Protein AF-A0AAV9CET4-F1 (afdb_monomer_lite)

Secondary structure (DSSP, 8-state):
-----------------THHHHS--STTSS---SSS-TTTHHHHHHHHHH-S-----EETTEE---TTS-----

Foldseek 3Di:
DDDDDDDDDDDDPDDQDDLCVVFPADPPTPDDDPPPDRGCRSVVVVCVVVDPDDDFDDDPNDTDDDPPPDDDPD

pLDDT: mean 79.5, std 11.29, range [36.28, 95.06]

InterPro domains:
  IPR001602 UPF0047 protein YjbQ-like [PF01894] (23-69)
  IPR001602 UPF0047 protein YjbQ-like [PTHR30615] (28-69)
  IPR035917 YjbQ-like superfamily [G3DSA:2.60.120.460] (17-70)
  IPR035917 YjbQ-like superfamily [SSF111038] (22-69)

Organism: Acorus calamus (NCBI:txid4465)

Structure (mmCIF, N/CA/C/O backbone):
data_AF-A0AAV9CET4-F1
#
_entry.id   AF-A0AAV9CET4-F1
#
loop_
_atom_site.group_PDB
_atom_site.id
_atom_site.type_symbol
_atom_site.label_atom_id
_atom_site.label_alt_id
_atom_site.label_comp_id
_atom_site.label_asym_id
_atom_site.label_entity_id
_atom_site.label_seq_id
_atom_site.pdbx_PDB_ins_code
_atom_site.Cartn_x
_atom_site.Cartn_y
_atom_site.Cartn_z
_atom_site.occupancy
_atom_site.B_iso_or_equiv
_atom_site.auth_seq_id
_atom_site.auth_comp_id
_atom_site.auth_asym_id
_atom_site.auth_atom_id
_atom_site.pdbx_PDB_model_num
ATOM 1 N N . MET A 1 1 ? -15.615 -40.133 16.642 1.00 53.94 1 MET A N 1
ATOM 2 C CA . MET A 1 1 ? -14.389 -40.328 15.837 1.00 53.94 1 MET A CA 1
ATOM 3 C C . MET A 1 1 ? -13.671 -38.991 15.755 1.00 53.94 1 MET A C 1
ATOM 5 O O . MET A 1 1 ? -14.321 -38.016 15.409 1.00 53.94 1 MET 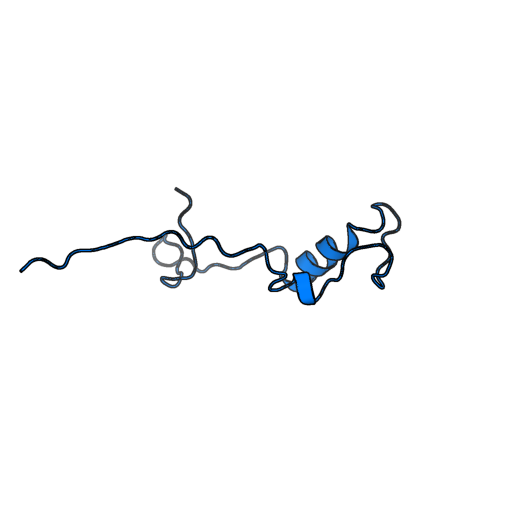A O 1
ATOM 9 N N . ALA A 1 2 ? -12.402 -38.914 16.160 1.00 52.50 2 ALA A N 1
ATOM 10 C CA . ALA A 1 2 ? -11.656 -37.654 16.185 1.00 52.50 2 ALA A CA 1
ATOM 11 C C . ALA A 1 2 ? -11.245 -37.233 14.765 1.00 52.50 2 ALA A C 1
ATOM 13 O O . ALA A 1 2 ? -10.749 -38.054 13.992 1.00 52.50 2 ALA A O 1
ATOM 14 N N . THR A 1 3 ? -11.458 -35.963 14.423 1.00 65.06 3 THR A N 1
ATOM 15 C CA . THR A 1 3 ? -11.078 -35.381 13.133 1.00 65.06 3 THR A CA 1
ATOM 16 C C . THR A 1 3 ? -9.563 -35.455 12.964 1.00 65.06 3 THR A C 1
ATOM 18 O O . THR A 1 3 ? -8.809 -34.881 13.751 1.00 65.06 3 THR A O 1
ATOM 21 N N . LYS A 1 4 ? -9.102 -36.180 11.942 1.00 68.31 4 LYS A N 1
ATOM 22 C CA . LYS A 1 4 ? -7.680 -36.296 11.617 1.00 68.31 4 LYS A CA 1
ATOM 23 C C . LYS A 1 4 ? -7.249 -35.040 10.861 1.00 68.31 4 LYS A C 1
ATOM 25 O O . LYS A 1 4 ? -7.545 -34.898 9.678 1.00 68.31 4 LYS A O 1
ATOM 30 N N . TRP A 1 5 ? -6.579 -34.123 11.550 1.00 80.94 5 TRP A N 1
ATOM 31 C CA . TRP A 1 5 ? -5.947 -32.969 10.914 1.00 80.94 5 TRP A CA 1
ATOM 32 C C . TRP A 1 5 ? -4.741 -33.409 10.078 1.00 80.94 5 TRP A C 1
ATOM 34 O O . TRP A 1 5 ? -3.991 -34.303 10.471 1.00 80.94 5 TRP A O 1
ATOM 44 N N . ALA A 1 6 ? -4.562 -32.779 8.917 1.00 77.94 6 ALA A N 1
ATOM 45 C CA . ALA A 1 6 ? -3.404 -32.964 8.053 1.00 77.94 6 ALA A CA 1
ATOM 46 C C . ALA A 1 6 ? -2.892 -31.597 7.585 1.00 77.94 6 ALA A C 1
ATOM 48 O O . ALA A 1 6 ? -3.675 -30.749 7.163 1.00 77.94 6 ALA A O 1
ATOM 49 N N . GLN A 1 7 ? -1.575 -31.404 7.634 1.00 74.69 7 GLN A N 1
ATOM 50 C CA . GLN A 1 7 ? -0.892 -30.223 7.115 1.00 74.69 7 GLN A CA 1
ATOM 51 C C . GLN A 1 7 ? 0.000 -30.651 5.950 1.00 74.69 7 GLN A C 1
ATOM 53 O O . GLN A 1 7 ? 0.783 -31.593 6.071 1.00 74.69 7 GLN A O 1
ATOM 58 N N . LYS A 1 8 ? -0.127 -29.971 4.807 1.00 80.88 8 LYS A N 1
ATOM 59 C CA . LYS A 1 8 ? 0.684 -30.215 3.611 1.00 80.88 8 LYS A CA 1
ATOM 60 C C . LYS A 1 8 ? 1.289 -28.899 3.150 1.00 80.88 8 LYS A C 1
ATOM 62 O O . LYS A 1 8 ? 0.564 -27.963 2.829 1.00 80.88 8 LYS A O 1
ATOM 67 N N . THR A 1 9 ? 2.612 -28.838 3.092 1.00 80.81 9 THR A N 1
ATOM 68 C CA . THR A 1 9 ? 3.317 -27.685 2.530 1.00 80.81 9 THR A CA 1
ATOM 69 C C . THR A 1 9 ? 3.242 -27.756 1.010 1.00 80.81 9 THR A C 1
ATOM 71 O O . THR A 1 9 ? 3.727 -28.708 0.400 1.00 80.81 9 THR A O 1
ATOM 74 N N . VAL A 1 10 ? 2.617 -26.757 0.391 1.00 81.25 10 VAL A N 1
ATOM 75 C CA . VAL A 1 10 ? 2.599 -26.597 -1.066 1.00 81.25 10 VAL A CA 1
ATOM 76 C C . VAL A 1 10 ? 3.701 -25.614 -1.438 1.00 81.25 10 VAL A C 1
ATOM 78 O O . VAL A 1 10 ? 3.631 -24.437 -1.090 1.00 81.25 10 VAL A O 1
ATOM 81 N N . VAL A 1 11 ? 4.726 -26.092 -2.142 1.00 80.19 11 VAL A N 1
ATOM 82 C CA . VAL A 1 11 ? 5.759 -25.222 -2.713 1.00 80.19 11 VAL A CA 1
ATOM 83 C C . VAL A 1 11 ? 5.227 -24.673 -4.029 1.00 80.19 11 VAL A C 1
ATOM 85 O O . VAL A 1 11 ? 5.120 -25.392 -5.020 1.00 80.19 11 VAL A O 1
ATOM 88 N N . ILE A 1 12 ? 4.858 -23.397 -4.028 1.00 80.94 12 ILE A N 1
ATOM 89 C CA . ILE A 1 12 ? 4.462 -22.687 -5.243 1.00 80.94 12 ILE A CA 1
ATOM 90 C C . ILE A 1 12 ? 5.745 -22.150 -5.894 1.00 80.94 12 ILE A C 1
ATOM 92 O O . ILE A 1 12 ? 6.544 -21.522 -5.192 1.00 80.94 12 ILE A O 1
ATOM 96 N N . PRO A 1 13 ? 5.973 -22.362 -7.205 1.00 77.81 13 PRO A N 1
ATOM 97 C CA . PRO A 1 13 ? 7.118 -21.770 -7.883 1.00 77.81 13 PRO A CA 1
ATOM 98 C C . PRO A 1 13 ? 7.082 -20.239 -7.758 1.00 77.81 13 PRO A C 1
ATOM 100 O O . PRO A 1 13 ? 5.996 -19.651 -7.727 1.00 77.81 13 PRO A O 1
ATOM 103 N N . PRO A 1 14 ? 8.241 -19.567 -7.702 1.00 75.06 14 PRO A N 1
ATOM 104 C CA . PRO A 1 14 ? 8.292 -18.115 -7.624 1.00 75.06 14 PRO A CA 1
ATOM 105 C C . PRO A 1 14 ? 7.647 -17.499 -8.872 1.00 75.06 14 PRO A C 1
ATOM 107 O O . PRO A 1 14 ? 8.199 -17.539 -9.967 1.00 75.06 14 PRO A O 1
ATOM 110 N N . GLN A 1 15 ? 6.457 -16.928 -8.696 1.00 74.06 15 GLN A N 1
ATOM 111 C CA . GLN A 1 15 ? 5.729 -16.201 -9.733 1.00 74.06 15 GLN A CA 1
ATOM 112 C C . GLN A 1 15 ? 5.876 -14.695 -9.517 1.00 74.06 15 GLN A C 1
ATOM 114 O O . GLN A 1 15 ? 5.865 -14.210 -8.379 1.00 74.06 15 GLN A O 1
ATOM 119 N N . ARG A 1 16 ? 5.972 -13.931 -10.612 1.00 74.25 16 ARG A N 1
ATOM 120 C CA . ARG A 1 16 ? 5.868 -12.467 -10.543 1.00 74.25 16 ARG A CA 1
ATOM 121 C C . ARG A 1 16 ? 4.471 -12.109 -10.042 1.00 74.25 16 ARG A C 1
ATOM 123 O O . ARG A 1 16 ? 3.481 -12.408 -10.696 1.00 74.25 16 ARG A O 1
ATOM 130 N N . ARG A 1 17 ? 4.404 -11.465 -8.880 1.00 76.44 17 ARG A N 1
ATOM 131 C CA . ARG A 1 17 ? 3.151 -11.077 -8.224 1.00 76.44 17 ARG A CA 1
ATOM 132 C C . ARG A 1 17 ? 3.230 -9.675 -7.636 1.00 76.44 17 ARG A C 1
ATOM 134 O O . ARG A 1 17 ? 4.323 -9.183 -7.324 1.00 76.44 17 ARG A O 1
ATOM 141 N N . GLY A 1 18 ? 2.060 -9.056 -7.492 1.00 81.94 18 GLY A N 1
ATOM 142 C CA . GLY A 1 18 ? 1.904 -7.706 -6.959 1.00 81.94 18 GLY A CA 1
ATOM 143 C C . GLY A 1 18 ? 2.723 -6.690 -7.751 1.00 81.94 18 GLY A C 1
ATOM 144 O O . GLY A 1 18 ? 2.675 -6.632 -8.979 1.00 81.94 18 GLY A O 1
ATOM 145 N N . CYS A 1 19 ? 3.547 -5.930 -7.043 1.00 76.25 19 CYS A N 1
ATOM 146 C CA . CYS A 1 19 ? 4.279 -4.786 -7.584 1.00 76.25 19 CYS A CA 1
ATOM 147 C C . CYS A 1 19 ? 5.319 -5.174 -8.648 1.00 76.25 19 CYS A C 1
ATOM 149 O O . CYS A 1 19 ? 5.732 -4.334 -9.435 1.00 76.25 19 CYS A O 1
ATOM 151 N N . HIS A 1 20 ? 5.724 -6.446 -8.728 1.00 78.19 20 HIS A N 1
ATOM 152 C CA . HIS A 1 20 ? 6.637 -6.939 -9.769 1.00 78.19 20 HIS A CA 1
ATOM 153 C C . HIS A 1 20 ? 6.049 -6.903 -11.186 1.00 78.19 20 HIS A C 1
ATOM 155 O O . HIS A 1 20 ? 6.806 -7.034 -12.150 1.00 78.19 20 HIS A O 1
ATOM 161 N N . LEU A 1 21 ? 4.724 -6.766 -11.300 1.00 80.56 21 LEU A N 1
ATOM 162 C CA . LEU A 1 21 ? 4.020 -6.568 -12.567 1.00 80.56 21 LEU A CA 1
ATOM 163 C C . LEU A 1 21 ? 4.001 -5.092 -12.980 1.00 80.56 21 LEU A C 1
ATOM 165 O O . LEU A 1 21 ? 4.038 -4.790 -14.165 1.00 80.56 21 LEU A O 1
ATOM 169 N N . VAL A 1 22 ? 3.983 -4.185 -12.001 1.00 81.81 22 VAL A N 1
ATOM 170 C CA . VAL A 1 22 ? 3.931 -2.732 -12.225 1.00 81.81 22 VAL A CA 1
ATOM 171 C C . VAL A 1 22 ? 5.316 -2.171 -12.544 1.00 81.81 22 VAL A C 1
ATOM 173 O O . VAL A 1 22 ? 5.456 -1.272 -13.365 1.00 81.81 22 VAL A O 1
ATOM 176 N N . THR A 1 23 ? 6.357 -2.715 -11.912 1.00 82.38 23 THR A N 1
ATOM 177 C CA . THR A 1 23 ? 7.741 -2.257 -12.073 1.00 82.38 23 THR A CA 1
ATOM 178 C C . THR A 1 23 ? 8.599 -3.312 -12.776 1.00 82.38 23 THR A C 1
ATOM 180 O O . THR A 1 23 ? 9.223 -4.153 -12.112 1.00 82.38 23 THR A O 1
ATOM 183 N N . PRO A 1 24 ? 8.639 -3.309 -14.125 1.00 79.06 24 PRO A N 1
ATOM 184 C CA . PRO A 1 24 ? 9.547 -4.168 -14.875 1.00 79.06 24 PRO A CA 1
ATOM 185 C C . PRO A 1 24 ? 11.005 -3.846 -14.521 1.00 79.06 24 PRO A C 1
ATOM 187 O O . PRO A 1 24 ? 11.358 -2.699 -14.259 1.00 79.06 24 PRO A O 1
ATOM 190 N N . LYS A 1 25 ? 11.845 -4.886 -14.492 1.00 78.50 25 LYS A N 1
ATOM 191 C CA . LYS A 1 25 ? 13.276 -4.809 -14.161 1.00 78.50 25 LYS A CA 1
ATOM 192 C C . LYS A 1 25 ? 14.124 -5.061 -15.407 1.00 78.50 25 LYS A C 1
ATOM 194 O O . LYS A 1 25 ? 13.688 -5.801 -16.289 1.00 78.50 25 LYS A O 1
ATOM 199 N N . GLY A 1 26 ? 15.356 -4.556 -15.403 1.00 75.25 26 GLY A N 1
ATOM 200 C CA . GLY A 1 26 ? 16.365 -4.826 -16.428 1.00 75.25 26 GLY A CA 1
ATOM 201 C C . GLY A 1 26 ? 16.497 -3.708 -17.460 1.00 75.25 26 GLY A C 1
ATOM 202 O O . GLY A 1 26 ? 15.755 -2.733 -17.442 1.00 75.25 26 GLY A O 1
ATOM 203 N N . LYS A 1 27 ? 17.451 -3.865 -18.385 1.00 69.38 27 LYS A N 1
ATOM 204 C CA . LYS A 1 27 ? 17.869 -2.813 -19.334 1.00 69.38 27 LYS A CA 1
ATOM 205 C C . LYS A 1 27 ? 16.768 -2.321 -20.285 1.00 69.38 27 LYS A C 1
ATOM 207 O O . LYS A 1 27 ? 16.901 -1.241 -20.840 1.00 69.38 27 LYS A O 1
ATOM 212 N N . SER A 1 28 ? 15.714 -3.110 -20.493 1.00 75.25 28 SER A N 1
ATOM 213 C CA . SER A 1 28 ? 14.563 -2.747 -21.329 1.00 75.25 28 SER A CA 1
ATOM 214 C C . SER A 1 28 ? 13.456 -2.020 -20.560 1.00 75.25 28 SER A C 1
ATOM 216 O O . SER A 1 28 ? 12.443 -1.660 -21.155 1.00 75.25 28 SER A O 1
ATOM 218 N N . ALA A 1 29 ? 13.591 -1.854 -19.240 1.00 80.06 29 ALA A N 1
ATOM 219 C CA . ALA A 1 29 ? 12.613 -1.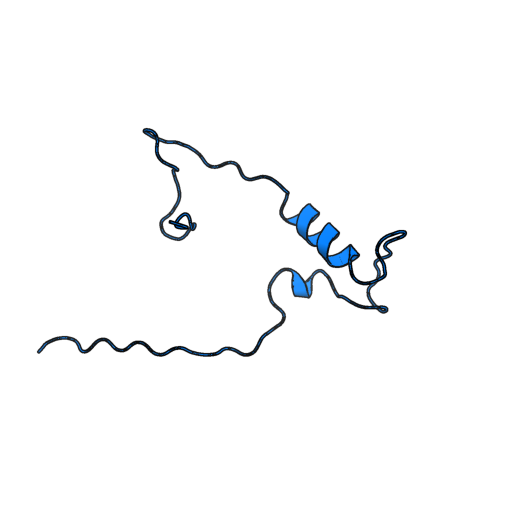129 -18.445 1.00 80.06 29 ALA A CA 1
ATOM 220 C C . ALA A 1 29 ? 12.723 0.386 -18.720 1.00 80.06 29 ALA A C 1
ATOM 222 O O . ALA A 1 29 ? 13.837 0.903 -18.810 1.00 80.06 29 ALA A O 1
ATOM 223 N N . PRO A 1 30 ? 11.600 1.120 -18.828 1.00 82.62 30 PRO A N 1
ATOM 224 C CA . PRO A 1 30 ? 11.588 2.533 -19.214 1.00 82.62 30 PRO A CA 1
ATOM 225 C C . PRO A 1 30 ? 11.934 3.476 -18.044 1.00 82.62 30 PRO A C 1
ATOM 227 O O . PRO A 1 30 ? 11.350 4.547 -17.910 1.00 82.62 30 PRO A O 1
ATOM 230 N N . TRP A 1 31 ? 12.865 3.083 -17.172 1.00 78.69 31 TRP A N 1
ATOM 231 C CA . TRP A 1 31 ? 13.246 3.831 -15.971 1.00 78.69 31 TRP A CA 1
ATOM 232 C C . TRP A 1 31 ? 14.763 4.023 -15.942 1.00 78.69 31 TRP A C 1
ATOM 234 O O . TRP A 1 31 ? 15.509 3.089 -16.235 1.00 78.69 31 TRP A O 1
ATOM 244 N N . LYS A 1 32 ? 15.234 5.220 -15.576 1.00 78.75 32 LYS A N 1
ATOM 245 C CA . LYS A 1 32 ? 16.664 5.557 -15.557 1.00 78.75 32 LYS A CA 1
ATOM 246 C C . LYS A 1 32 ? 17.085 6.000 -14.160 1.00 78.75 32 LYS A C 1
ATOM 248 O O . LYS A 1 32 ? 16.665 7.065 -13.721 1.00 78.75 32 LYS A O 1
ATOM 253 N N . HIS A 1 33 ? 17.947 5.221 -13.504 1.00 79.81 33 HIS A N 1
ATOM 254 C CA . HIS A 1 33 ? 18.672 5.687 -12.322 1.00 79.81 33 HIS A CA 1
ATOM 255 C C . HIS A 1 33 ? 19.993 6.311 -12.761 1.00 79.81 33 HIS A C 1
ATOM 257 O O . HIS A 1 33 ? 20.742 5.707 -13.530 1.00 79.81 33 HIS A O 1
ATOM 263 N N . THR A 1 34 ? 20.290 7.520 -12.295 1.00 77.25 34 THR A N 1
ATOM 264 C CA . THR A 1 34 ? 21.529 8.222 -12.658 1.00 77.25 34 THR A CA 1
ATOM 265 C C . THR A 1 34 ? 22.739 7.725 -11.871 1.00 77.25 34 THR A C 1
ATOM 267 O O . THR A 1 34 ? 23.843 7.774 -12.402 1.00 77.25 34 THR A O 1
ATOM 270 N N . LEU A 1 35 ? 22.536 7.232 -10.642 1.00 77.19 35 LEU A N 1
ATOM 271 C CA . LEU A 1 35 ? 23.624 6.933 -9.698 1.00 77.19 35 LEU A CA 1
ATOM 272 C C . LEU A 1 35 ? 23.643 5.496 -9.141 1.00 77.19 35 LEU A C 1
ATOM 274 O O . LEU A 1 35 ? 24.603 5.139 -8.474 1.00 77.19 35 LEU A O 1
ATOM 278 N N . GLU A 1 36 ? 22.629 4.665 -9.413 1.00 74.88 36 GLU A N 1
ATOM 279 C CA . GLU A 1 36 ? 22.449 3.353 -8.734 1.00 74.88 36 GLU A CA 1
ATOM 280 C C . GLU A 1 36 ? 22.276 2.188 -9.727 1.00 74.88 36 GLU A C 1
ATOM 282 O O . GLU A 1 36 ? 21.952 1.071 -9.365 1.00 74.88 36 GLU A O 1
ATOM 287 N N . GLY A 1 37 ? 22.531 2.421 -11.019 1.00 73.56 37 GLY A N 1
ATOM 288 C CA . GLY A 1 37 ? 22.438 1.371 -12.033 1.00 73.56 37 GLY A CA 1
ATOM 289 C C . GLY A 1 37 ? 21.012 1.088 -12.543 1.00 73.56 37 GLY A C 1
ATOM 290 O O . GLY A 1 37 ? 20.032 1.713 -12.134 1.00 73.56 37 GLY A O 1
ATOM 291 N N . PRO A 1 38 ? 20.880 0.205 -13.548 1.00 69.19 38 PRO A N 1
ATOM 292 C CA . PRO A 1 38 ? 19.634 0.007 -14.296 1.00 69.19 38 PRO A CA 1
ATOM 293 C C . PRO A 1 38 ? 18.568 -0.842 -13.575 1.00 69.19 38 PRO A C 1
ATOM 295 O O . PRO A 1 38 ? 17.479 -1.033 -14.120 1.00 69.19 38 PRO A O 1
ATOM 298 N N . ASP A 1 39 ? 18.853 -1.393 -12.397 1.00 76.00 39 ASP A N 1
ATOM 299 C CA . ASP A 1 39 ? 17.992 -2.332 -11.668 1.00 76.00 39 ASP A CA 1
ATOM 300 C C . ASP A 1 39 ? 17.388 -1.793 -10.362 1.00 76.00 39 ASP A C 1
ATOM 302 O O . ASP A 1 39 ? 16.436 -2.410 -9.865 1.00 76.00 39 ASP A O 1
ATOM 306 N N . ASP A 1 40 ? 17.831 -0.625 -9.883 1.00 80.00 40 ASP A N 1
ATOM 307 C CA . ASP A 1 40 ? 17.379 -0.039 -8.611 1.00 80.00 40 ASP A CA 1
ATOM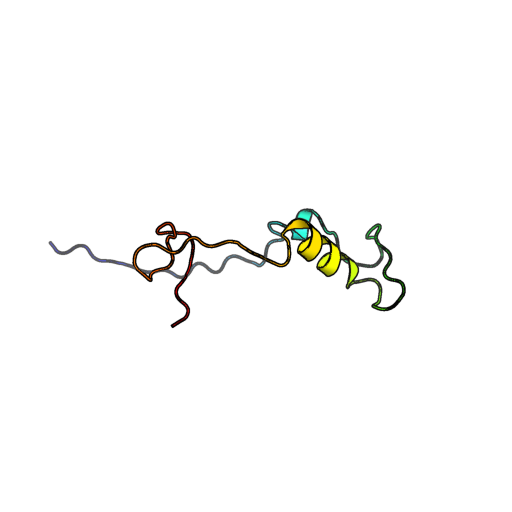 308 C C . ASP A 1 40 ? 16.129 0.851 -8.721 1.00 80.00 40 ASP A C 1
ATOM 310 O O . ASP A 1 40 ? 15.317 0.902 -7.793 1.00 80.00 40 ASP A O 1
ATOM 314 N N . MET A 1 41 ? 15.851 1.462 -9.883 1.00 84.44 41 MET A N 1
ATOM 315 C CA . MET A 1 41 ? 14.623 2.264 -10.079 1.00 84.44 41 MET A CA 1
ATOM 316 C C . MET A 1 41 ? 13.310 1.551 -9.705 1.00 84.44 41 MET A C 1
ATOM 318 O O . MET A 1 41 ? 12.437 2.167 -9.085 1.00 84.44 41 MET A O 1
ATOM 322 N N . PRO A 1 42 ? 13.136 0.256 -10.025 1.00 85.88 42 PRO A N 1
ATOM 323 C CA . PRO A 1 42 ? 11.994 -0.528 -9.580 1.00 85.88 42 PRO A CA 1
ATOM 324 C C . PRO A 1 42 ? 11.756 -0.537 -8.065 1.00 85.88 42 PRO A C 1
ATOM 326 O O . PRO A 1 42 ? 10.609 -0.703 -7.654 1.00 85.88 42 PRO A O 1
ATOM 329 N N . ALA A 1 43 ? 12.793 -0.414 -7.234 1.00 84.69 43 ALA A N 1
ATOM 330 C CA . ALA A 1 43 ? 12.642 -0.369 -5.780 1.00 84.69 43 ALA A CA 1
ATOM 331 C C . ALA A 1 43 ? 12.094 0.990 -5.323 1.00 84.69 43 ALA A C 1
ATOM 333 O O . ALA A 1 43 ? 11.096 1.027 -4.604 1.00 84.69 43 ALA A O 1
ATOM 334 N N . HIS A 1 44 ? 12.661 2.087 -5.830 1.00 85.56 44 HIS A N 1
ATOM 335 C CA . HIS A 1 44 ? 12.199 3.453 -5.548 1.00 85.56 44 HIS A CA 1
ATOM 336 C C . HIS A 1 44 ? 10.728 3.662 -5.907 1.00 85.56 44 HIS A C 1
ATOM 338 O O . HIS A 1 44 ? 9.955 4.167 -5.098 1.00 85.56 44 HIS A O 1
ATOM 344 N N . ILE A 1 45 ? 10.306 3.202 -7.090 1.00 86.12 45 ILE A N 1
ATOM 345 C CA . ILE A 1 45 ? 8.907 3.314 -7.529 1.00 86.12 45 ILE A CA 1
ATOM 346 C C . ILE A 1 45 ? 7.976 2.528 -6.595 1.00 86.12 45 ILE A C 1
ATOM 348 O O . ILE A 1 45 ? 6.919 3.032 -6.224 1.00 86.12 45 ILE A O 1
ATOM 352 N N . LYS A 1 46 ? 8.363 1.315 -6.173 1.00 87.12 46 LYS A N 1
ATOM 353 C CA . LYS A 1 46 ? 7.563 0.534 -5.216 1.00 87.12 46 LYS A CA 1
ATOM 354 C C . LYS A 1 46 ? 7.420 1.283 -3.894 1.00 87.12 46 LYS A C 1
ATOM 356 O O . LYS A 1 46 ? 6.298 1.449 -3.430 1.00 87.12 46 LYS A O 1
ATOM 361 N N . SER A 1 47 ? 8.515 1.778 -3.325 1.00 85.75 47 SER A N 1
ATOM 362 C CA . SER A 1 47 ? 8.485 2.513 -2.056 1.00 85.75 47 SER A CA 1
ATOM 363 C C . SER A 1 47 ? 7.615 3.770 -2.132 1.00 85.75 47 SER A C 1
ATOM 365 O O . SER A 1 47 ? 6.810 4.008 -1.236 1.00 85.75 47 SER A O 1
ATOM 367 N N . SER A 1 48 ? 7.690 4.527 -3.229 1.00 87.50 48 SER A N 1
ATOM 368 C CA . SER A 1 48 ? 6.847 5.712 -3.436 1.00 87.50 48 SER A CA 1
ATOM 369 C C . SER A 1 48 ? 5.362 5.380 -3.602 1.00 87.50 48 SER A C 1
ATOM 371 O O . SER A 1 48 ? 4.516 6.175 -3.204 1.00 87.50 48 SER A O 1
ATOM 373 N N . MET A 1 49 ? 5.024 4.217 -4.169 1.00 87.19 49 MET A N 1
ATOM 374 C CA . MET A 1 49 ? 3.629 3.789 -4.329 1.00 87.19 49 MET A CA 1
ATOM 375 C C . MET A 1 49 ? 2.982 3.330 -3.017 1.00 87.19 49 MET A C 1
ATOM 377 O O . MET A 1 49 ? 1.801 3.593 -2.809 1.00 87.19 49 MET A O 1
ATOM 381 N N . PHE A 1 50 ? 3.717 2.614 -2.160 1.00 86.06 50 PHE A N 1
ATOM 382 C CA . PHE A 1 50 ? 3.174 2.083 -0.898 1.00 86.06 50 PHE A CA 1
ATOM 383 C C . PHE A 1 50 ? 3.362 3.028 0.288 1.00 86.06 50 PHE A C 1
ATOM 385 O O . PHE A 1 50 ? 2.682 2.873 1.299 1.00 86.06 50 PHE A O 1
ATOM 392 N N . GLY A 1 51 ? 4.243 4.017 0.152 1.00 84.00 51 GLY A N 1
ATOM 393 C CA . GLY A 1 51 ? 4.613 4.914 1.233 1.00 84.00 51 GLY A CA 1
ATOM 394 C C . GLY A 1 51 ? 5.648 4.298 2.174 1.00 84.00 51 GLY A C 1
ATOM 395 O O . GLY A 1 51 ? 5.898 3.093 2.187 1.00 84.00 51 GLY A O 1
ATOM 396 N N . CYS A 1 52 ? 6.277 5.162 2.967 1.00 87.62 52 CYS A N 1
ATOM 397 C CA . CYS A 1 52 ? 7.290 4.801 3.962 1.00 87.62 52 CYS A CA 1
ATOM 398 C C . CYS A 1 52 ? 6.756 4.822 5.404 1.00 87.62 52 CYS A C 1
ATOM 400 O O . CYS A 1 52 ? 7.523 4.645 6.348 1.00 87.62 52 CYS A O 1
ATOM 402 N N . SER A 1 53 ? 5.454 5.052 5.586 1.00 88.88 53 SER A N 1
ATOM 403 C CA . SER A 1 53 ? 4.814 5.148 6.893 1.00 88.88 53 SER A CA 1
ATOM 404 C C . SER A 1 53 ? 3.408 4.552 6.869 1.00 88.88 53 SER A C 1
ATOM 406 O O . SER A 1 53 ? 2.734 4.525 5.841 1.00 88.88 53 SER A O 1
ATOM 408 N N . LEU A 1 54 ? 2.972 4.065 8.029 1.00 89.25 54 LEU A N 1
ATOM 409 C CA . LEU A 1 54 ? 1.633 3.537 8.256 1.00 89.25 54 LEU A CA 1
ATOM 410 C C . LEU A 1 54 ? 1.116 4.083 9.586 1.00 89.25 54 LEU A C 1
ATOM 412 O O . LEU A 1 54 ? 1.853 4.136 10.568 1.00 89.25 54 LEU A O 1
ATOM 416 N N . MET A 1 55 ? -0.154 4.478 9.620 1.00 91.81 55 MET A N 1
ATOM 417 C CA . MET A 1 55 ? -0.828 4.912 10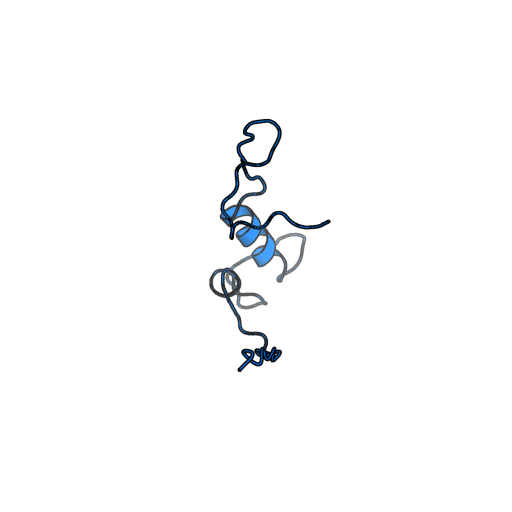.839 1.00 91.81 55 MET A CA 1
ATOM 418 C C . MET A 1 55 ? -1.627 3.740 11.409 1.00 91.81 55 MET A C 1
ATOM 420 O O . MET A 1 55 ? -2.541 3.245 10.751 1.00 91.81 55 MET A O 1
ATOM 424 N N . ILE A 1 56 ? -1.281 3.297 12.619 1.00 91.75 56 ILE A N 1
ATOM 425 C CA . ILE A 1 56 ? -1.973 2.205 13.315 1.00 91.75 56 ILE A CA 1
ATOM 426 C C . ILE A 1 56 ? -2.650 2.784 14.565 1.00 91.75 56 ILE A C 1
ATOM 428 O O . ILE A 1 56 ? -1.955 3.355 15.409 1.00 91.75 56 ILE A O 1
ATOM 432 N N . PRO A 1 57 ? -3.982 2.675 14.703 1.00 93.31 57 PRO A N 1
ATOM 433 C CA . PRO A 1 57 ? -4.680 3.179 15.879 1.00 93.31 57 PRO A CA 1
ATOM 434 C C . PRO A 1 57 ? -4.346 2.354 17.128 1.00 93.31 57 PRO A C 1
ATOM 436 O O . PRO A 1 57 ? -4.146 1.141 17.057 1.00 93.31 57 PRO A O 1
ATOM 439 N N . ILE A 1 58 ? -4.322 3.017 18.286 1.00 94.12 58 ILE A N 1
ATOM 440 C CA . ILE A 1 58 ? -4.142 2.388 19.600 1.00 94.12 58 ILE A CA 1
ATOM 441 C C . ILE A 1 58 ? -5.440 2.545 20.387 1.00 94.12 58 ILE A C 1
ATOM 443 O O . ILE A 1 58 ? -5.989 3.643 20.484 1.00 94.12 58 ILE A O 1
ATOM 447 N N . THR A 1 59 ? -5.927 1.452 20.961 1.00 95.06 59 THR A N 1
ATOM 448 C CA . THR A 1 59 ? -7.103 1.437 21.840 1.00 95.06 59 THR A CA 1
ATOM 449 C C . THR A 1 59 ? -6.743 0.631 23.083 1.00 95.06 59 THR A C 1
ATOM 451 O O . THR A 1 59 ? -6.185 -0.457 22.965 1.00 95.06 59 THR A O 1
ATOM 454 N N . ASP A 1 60 ? -6.966 1.196 24.272 1.00 94.50 60 ASP A N 1
ATOM 455 C CA . ASP A 1 60 ? -6.644 0.573 25.569 1.00 94.50 60 ASP A CA 1
ATOM 456 C C . ASP A 1 60 ? -5.202 0.034 25.680 1.00 94.50 60 ASP A C 1
ATOM 458 O O . ASP A 1 60 ? -4.939 -1.035 26.232 1.00 94.50 60 ASP A O 1
ATOM 462 N N . GLY A 1 61 ? -4.240 0.769 25.111 1.00 92.88 61 GLY A N 1
ATOM 463 C CA . GLY A 1 61 ? -2.821 0.402 25.133 1.00 92.88 61 GLY A CA 1
ATOM 464 C C . GLY A 1 61 ? -2.434 -0.750 24.197 1.00 92.88 61 GLY A C 1
ATOM 465 O O . GLY A 1 61 ? -1.312 -1.244 24.289 1.00 92.88 61 GLY A O 1
ATOM 466 N N . ARG A 1 62 ? -3.322 -1.183 23.291 1.00 88.56 62 ARG A N 1
ATOM 467 C CA . ARG A 1 62 ? -3.053 -2.233 22.292 1.00 88.56 62 ARG A CA 1
ATOM 468 C C . ARG A 1 62 ? -3.235 -1.706 20.868 1.00 88.56 62 ARG A C 1
ATOM 470 O O . ARG A 1 62 ? -4.063 -0.827 20.630 1.00 88.56 62 ARG A O 1
ATOM 477 N N . LEU A 1 63 ? -2.467 -2.249 19.919 1.00 92.50 63 LEU A N 1
ATOM 478 C CA . LE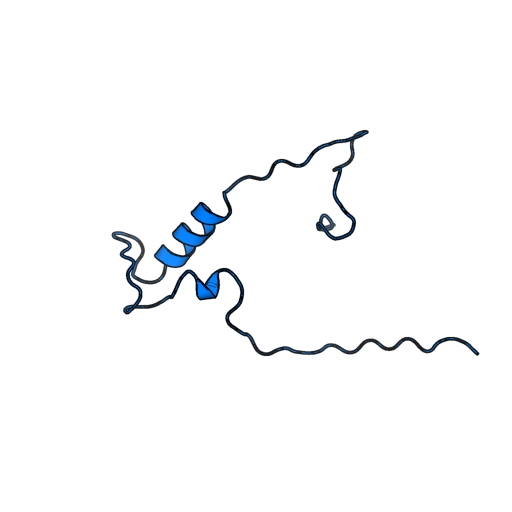U A 1 63 ? -2.648 -1.964 18.491 1.00 92.50 63 LEU A CA 1
ATOM 479 C C . LEU A 1 63 ? -4.029 -2.468 18.050 1.00 92.50 63 LEU A C 1
ATOM 481 O O . LEU A 1 63 ? -4.349 -3.644 18.220 1.00 92.50 63 LEU A O 1
ATOM 485 N N . ASN A 1 64 ? -4.845 -1.579 17.492 1.00 92.19 64 ASN A N 1
ATOM 486 C CA . ASN A 1 64 ? -6.193 -1.887 17.029 1.00 92.19 64 ASN A CA 1
ATOM 487 C C . ASN A 1 64 ? -6.139 -2.314 15.554 1.00 92.19 64 ASN A C 1
ATOM 489 O O . ASN A 1 64 ? -6.196 -1.489 14.641 1.00 92.19 64 ASN A O 1
ATOM 493 N N . MET A 1 65 ? -5.950 -3.617 15.340 1.00 89.19 65 MET A N 1
ATOM 494 C CA . MET A 1 65 ? -5.768 -4.239 14.027 1.00 89.19 65 MET A CA 1
ATOM 495 C C . MET A 1 65 ? -6.768 -5.377 13.811 1.00 89.19 65 MET A C 1
ATOM 497 O O . MET A 1 65 ? -7.212 -6.030 14.756 1.00 89.19 65 MET A O 1
ATOM 501 N N . GLY A 1 66 ? -7.125 -5.630 12.551 1.00 88.31 66 GLY A N 1
ATOM 502 C CA . GLY A 1 66 ? -7.970 -6.769 12.188 1.00 88.31 66 GLY A CA 1
ATOM 503 C C . GLY A 1 66 ? -7.226 -8.104 12.307 1.00 88.31 66 GLY A C 1
ATOM 504 O O . GLY A 1 66 ? -6.014 -8.150 12.145 1.00 88.31 66 GLY A O 1
ATOM 505 N N . THR A 1 67 ? -7.953 -9.211 12.490 1.00 87.88 67 THR A N 1
ATOM 506 C CA . THR A 1 67 ? -7.398 -10.572 12.690 1.00 87.88 67 THR A CA 1
ATOM 507 C C . THR A 1 67 ? -6.358 -11.008 11.648 1.00 87.88 67 THR A C 1
ATOM 509 O O . THR A 1 67 ? -5.479 -11.805 11.950 1.00 87.88 67 THR A O 1
ATOM 512 N N . TRP A 1 68 ? -6.458 -10.497 10.419 1.00 87.75 68 TRP A N 1
ATOM 513 C CA . TRP A 1 68 ? -5.576 -10.845 9.296 1.00 87.75 68 TRP A CA 1
ATOM 514 C C . TRP A 1 68 ? -4.620 -9.723 8.891 1.00 87.75 68 TRP A C 1
ATOM 516 O O . TRP A 1 68 ? -3.808 -9.898 7.983 1.00 87.75 68 TRP A O 1
ATOM 526 N N . GLN A 1 69 ? -4.720 -8.562 9.535 1.00 86.25 69 GLN A N 1
ATOM 527 C CA . GLN A 1 69 ? -3.665 -7.567 9.472 1.00 86.25 69 GLN A CA 1
ATOM 528 C C . GLN A 1 69 ? -2.618 -8.060 10.463 1.00 86.25 69 GLN A C 1
ATOM 530 O O . GLN A 1 69 ? -2.924 -8.212 11.634 1.00 86.25 69 GLN A O 1
ATOM 535 N N . VAL A 1 70 ? -1.432 -8.420 9.987 1.00 73.88 70 VAL A N 1
ATOM 536 C CA . VAL A 1 70 ? -0.417 -9.082 10.816 1.00 73.88 70 VAL A CA 1
ATOM 537 C C . VAL A 1 70 ? 0.226 -8.065 11.769 1.00 73.88 70 VAL A C 1
ATOM 539 O O . VAL A 1 70 ? 0.884 -7.142 11.286 1.00 73.88 70 VAL A O 1
ATOM 542 N N . PRO A 1 71 ? 0.107 -8.256 13.095 1.00 62.56 71 PRO A N 1
ATOM 543 C CA . PRO A 1 71 ? 1.239 -8.006 13.974 1.00 62.56 71 PRO A CA 1
ATOM 544 C C . PRO A 1 71 ? 1.482 -9.236 14.860 1.00 62.56 71 PRO A C 1
ATOM 546 O O . PRO A 1 71 ? 0.875 -9.375 15.912 1.00 62.56 71 PRO A O 1
ATOM 549 N N . ASP A 1 72 ? 2.376 -10.132 14.452 1.00 44.12 72 ASP A N 1
ATOM 550 C CA . ASP A 1 72 ? 3.037 -11.031 15.405 1.00 44.12 72 ASP A CA 1
ATOM 551 C C . ASP A 1 72 ? 4.404 -11.434 14.842 1.00 44.12 72 ASP A C 1
ATOM 553 O O . ASP A 1 72 ? 4.563 -12.388 14.082 1.00 44.12 72 ASP A O 1
ATOM 557 N N . VAL A 1 73 ? 5.379 -10.577 15.125 1.00 48.44 73 VAL A N 1
ATOM 558 C CA . VAL A 1 73 ? 6.780 -10.969 15.267 1.00 48.44 73 VAL A CA 1
ATOM 559 C C . VAL A 1 73 ? 7.096 -10.786 16.746 1.00 48.44 73 VAL A C 1
ATOM 561 O O . VAL A 1 73 ? 7.636 -9.756 17.150 1.00 48.44 73 VAL A O 1
ATOM 564 N N . ALA A 1 74 ? 6.647 -11.740 17.559 1.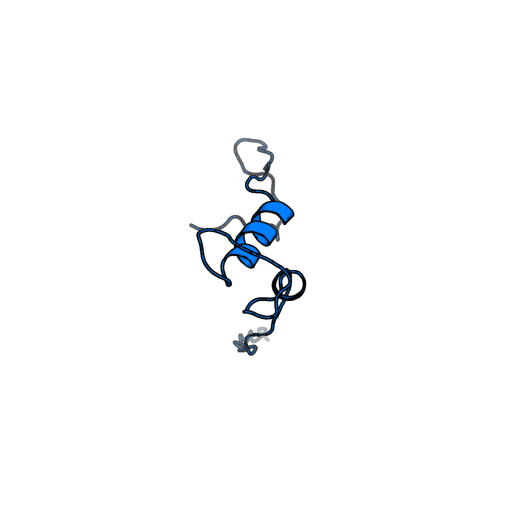00 36.28 74 ALA A N 1
ATOM 565 C CA . ALA A 1 74 ? 7.413 -12.152 18.728 1.00 36.28 74 ALA A CA 1
ATOM 566 C C . ALA A 1 74 ? 8.506 -13.140 18.290 1.00 36.28 74 ALA A C 1
ATOM 568 O O . ALA A 1 74 ? 8.218 -14.007 17.431 1.00 36.28 74 ALA A O 1
#

Sequence (74 aa):
MATKWAQKTVVIPPQRRGCHLVTPKGKSAPWKHTLEGPDDMPAHIKSSMFGCSLMIPITDGRLNMGTWQVPDVA

Radius of gyration: 20.0 Å; chains: 1; bounding box: 38×49×47 Å